Protein AF-A0A938X8C3-F1 (afdb_monomer)

Radius of gyration: 10.33 Å; Cα contacts (8 Å, |Δi|>4): 95; chains: 1; bounding box: 27×18×27 Å

Secondary structure (DSSP, 8-state):
--EEEEEEEEETTEEEEEEEEEEESSHHHHHHHHHHH-TTSEEEEEEE-

pLDDT: mean 88.67, std 7.82, range [64.0, 95.06]

Organism: NCBI:txid2897707

Mean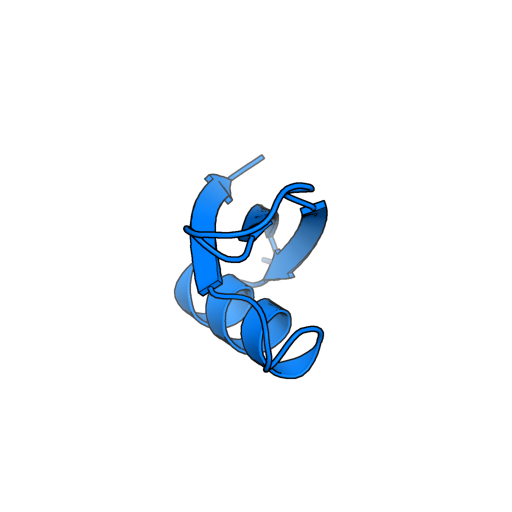 predicted aligned error: 4.09 Å

Nearest PDB structures (foldseek):
  4lk0-assembly2_N  TM=8.175E-01  e=3.655E-02  Escherichia phage T7
  4adx-assembly1_G  TM=7.935E-01  e=8.826E-02  Methanothermobacter thermautotrophicus str. Delta H
  2jxt-assembly1_A  TM=7.601E-01  e=1.011E-01  Methanothermobacter 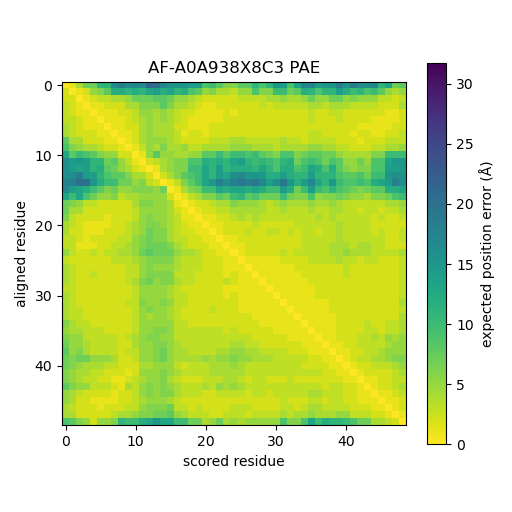thermautotrophicus str. Delta H
  6xu8-assembly1_CS  TM=8.142E-01  e=1.085E+00  Drosophila melanogaster
  8ipb-assembly1_YA  TM=8.413E-01  e=4.508E+00  Triticum aestivum

Foldseek 3Di:
DWFKKWWWWADPVDDDIDIDIDTGNDPVRVLVVVCVVCVPIDTPDMDTD

Structure (mmCIF, N/CA/C/O backbone):
data_AF-A0A938X8C3-F1
#
_entry.id   AF-A0A938X8C3-F1
#
loop_
_atom_site.group_PDB
_atom_site.id
_atom_site.type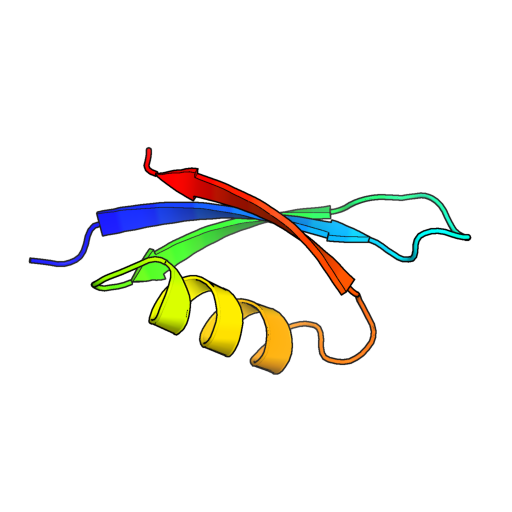_symbol
_atom_site.label_atom_id
_atom_site.label_alt_id
_atom_site.label_comp_id
_atom_site.label_asym_id
_atom_site.label_entity_id
_atom_site.label_seq_id
_atom_site.pdbx_PDB_ins_code
_atom_site.Cartn_x
_atom_site.Cartn_y
_atom_site.Cartn_z
_atom_site.occupancy
_atom_site.B_iso_or_equiv
_atom_site.auth_seq_id
_atom_site.auth_comp_id
_atom_site.auth_asym_id
_atom_site.auth_atom_id
_atom_site.pdbx_PDB_model_num
ATOM 1 N N . MET A 1 1 ? -13.738 1.014 12.876 1.00 79.25 1 MET A N 1
ATOM 2 C CA . MET A 1 1 ? -14.444 1.745 11.789 1.00 79.25 1 MET A CA 1
ATOM 3 C C . MET A 1 1 ? -13.455 1.894 10.644 1.00 79.25 1 MET A C 1
ATOM 5 O O . MET A 1 1 ? -12.345 2.330 10.914 1.00 79.25 1 MET A O 1
ATOM 9 N N . LYS A 1 2 ? -13.808 1.509 9.410 1.00 81.94 2 LYS A N 1
ATOM 10 C CA . LYS A 1 2 ? -12.886 1.614 8.264 1.00 81.94 2 LYS A CA 1
ATOM 11 C C . LYS A 1 2 ? -12.787 3.062 7.782 1.00 81.94 2 LYS A C 1
ATOM 13 O O . LYS A 1 2 ? -13.812 3.730 7.655 1.00 81.94 2 LYS A O 1
ATOM 18 N N . LYS A 1 3 ? -11.568 3.514 7.501 1.00 91.81 3 LYS A N 1
ATOM 19 C CA . LYS A 1 3 ? -11.242 4.834 6.956 1.00 91.81 3 LYS A CA 1
ATOM 20 C C . LYS A 1 3 ? -10.800 4.719 5.500 1.00 91.81 3 LYS A C 1
ATOM 22 O O . LYS A 1 3 ? -10.530 3.620 5.015 1.00 91.81 3 LYS A O 1
ATOM 27 N N . ARG A 1 4 ? -10.764 5.842 4.781 1.00 93.94 4 ARG A N 1
ATOM 28 C CA . ARG A 1 4 ? -10.311 5.888 3.388 1.00 93.94 4 ARG A CA 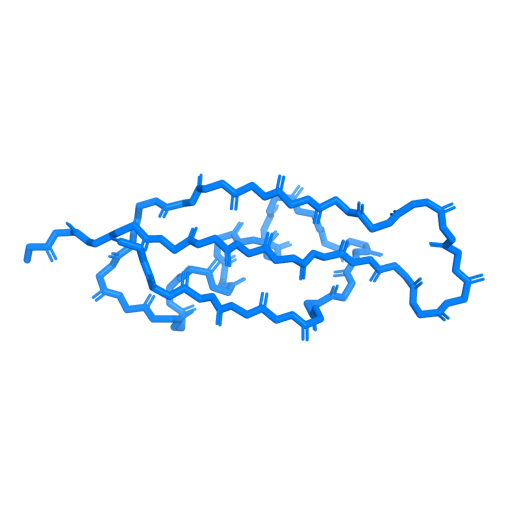1
ATOM 29 C C . ARG A 1 4 ? -8.882 6.405 3.338 1.00 93.94 4 ARG A C 1
ATOM 31 O O . ARG A 1 4 ? -8.575 7.434 3.924 1.00 93.94 4 ARG A O 1
ATOM 38 N N . TYR A 1 5 ? -8.037 5.701 2.601 1.00 94.50 5 TYR A N 1
ATOM 39 C CA . TYR A 1 5 ? -6.654 6.082 2.361 1.00 94.50 5 TYR A CA 1
ATOM 40 C C . TYR A 1 5 ? -6.431 6.221 0.865 1.00 94.50 5 TYR A C 1
ATOM 42 O O . TYR A 1 5 ? -6.763 5.322 0.095 1.00 94.50 5 TYR A O 1
ATOM 50 N N . GLU A 1 6 ? -5.886 7.355 0.453 1.00 95.06 6 GLU A N 1
ATOM 51 C CA . GLU A 1 6 ? -5.360 7.571 -0.885 1.00 95.06 6 GLU A CA 1
ATOM 52 C C . GLU A 1 6 ? -3.905 7.114 -0.900 1.00 95.06 6 GLU A C 1
ATOM 54 O O . GLU A 1 6 ? -3.066 7.687 -0.205 1.00 95.06 6 GLU A O 1
ATOM 59 N N . VAL A 1 7 ? -3.622 6.055 -1.655 1.00 93.69 7 VAL A N 1
ATOM 60 C CA . VAL A 1 7 ? -2.277 5.495 -1.794 1.00 93.69 7 VAL A CA 1
ATOM 61 C C . VAL A 1 7 ? -1.735 5.886 -3.156 1.00 93.69 7 VAL A C 1
ATOM 63 O O . VAL A 1 7 ? -2.355 5.592 -4.178 1.00 93.69 7 VAL A O 1
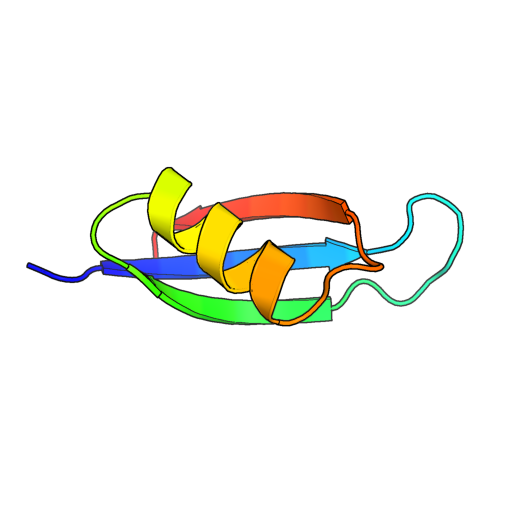ATOM 66 N N . HIS A 1 8 ? -0.581 6.544 -3.157 1.00 91.81 8 HIS A N 1
ATOM 67 C CA . HIS A 1 8 ? 0.180 6.908 -4.346 1.00 91.81 8 HIS A CA 1
ATOM 68 C C . HIS A 1 8 ? 1.308 5.899 -4.514 1.00 91.81 8 HIS A C 1
ATOM 70 O O . HIS A 1 8 ? 2.148 5.755 -3.626 1.00 91.81 8 HIS A O 1
ATOM 76 N N . MET A 1 9 ? 1.326 5.198 -5.643 1.00 91.25 9 MET A N 1
ATOM 77 C CA . MET A 1 9 ? 2.352 4.218 -5.981 1.00 91.25 9 MET A CA 1
ATOM 78 C C . MET A 1 9 ? 3.011 4.568 -7.306 1.00 91.25 9 MET A C 1
ATOM 80 O O . MET A 1 9 ? 2.367 5.070 -8.224 1.00 91.25 9 MET A O 1
ATOM 84 N N . GLY A 1 10 ? 4.290 4.263 -7.437 1.00 88.88 10 GLY A N 1
ATOM 85 C CA . GLY A 1 10 ? 5.031 4.460 -8.671 1.00 88.88 10 GLY A CA 1
ATOM 86 C C . GLY A 1 10 ? 6.356 3.728 -8.623 1.00 88.88 10 GLY A C 1
ATOM 87 O O . GLY A 1 10 ? 6.788 3.263 -7.572 1.00 88.88 10 GLY A O 1
ATOM 88 N N . ASP A 1 11 ? 6.990 3.612 -9.778 1.00 84.25 11 ASP A N 1
ATOM 89 C CA . ASP A 1 11 ? 8.389 3.224 -9.844 1.00 84.25 11 ASP A CA 1
ATOM 90 C C . ASP A 1 11 ? 9.206 4.526 -9.805 1.00 84.25 11 ASP A C 1
ATOM 92 O O . ASP A 1 11 ? 8.958 5.407 -10.636 1.00 84.25 11 ASP A O 1
ATOM 96 N N . PRO A 1 12 ? 10.147 4.707 -8.864 1.00 68.81 12 PRO A N 1
ATOM 97 C CA . PRO A 1 12 ? 10.923 5.943 -8.765 1.00 68.81 12 PRO A CA 1
ATOM 98 C C . PRO A 1 12 ? 11.746 6.253 -10.029 1.00 68.81 12 PRO A C 1
ATOM 100 O O . PRO A 1 12 ? 12.233 7.374 -10.171 1.00 68.81 12 PRO A O 1
ATOM 103 N N . GLY A 1 13 ? 11.881 5.304 -10.967 1.00 70.06 13 GLY A N 1
ATOM 104 C CA . GLY A 1 13 ? 12.519 5.500 -12.268 1.00 70.06 13 GLY A CA 1
ATOM 105 C C . GLY A 1 13 ? 11.568 5.556 -13.470 1.00 70.06 13 GLY A C 1
ATOM 106 O O . GLY A 1 13 ? 12.037 5.817 -14.581 1.00 70.06 13 GLY A O 1
ATOM 107 N N . LYS A 1 14 ? 10.259 5.307 -13.309 1.00 69.06 14 LYS A N 1
ATOM 108 C CA . LYS A 1 14 ? 9.296 5.276 -14.425 1.00 69.06 14 LYS A CA 1
ATOM 109 C C . LYS A 1 14 ? 7.967 5.934 -14.066 1.00 69.06 14 LYS A C 1
ATOM 111 O O . LYS A 1 14 ? 7.198 5.445 -13.245 1.00 69.06 14 LYS A O 1
ATOM 116 N N . LEU A 1 15 ? 7.651 7.001 -14.797 1.00 64.00 15 LEU A N 1
ATOM 117 C CA . LEU A 1 15 ? 6.292 7.531 -14.886 1.00 64.00 15 LEU A CA 1
ATOM 118 C C . LEU A 1 15 ? 5.406 6.536 -15.660 1.00 64.00 15 LEU A C 1
ATOM 120 O O . LEU A 1 15 ? 5.876 5.974 -16.654 1.00 64.00 15 LEU A O 1
ATOM 124 N N . PRO A 1 16 ? 4.133 6.333 -15.270 1.00 67.75 16 PRO A N 1
ATOM 125 C CA . PRO A 1 16 ? 3.331 7.179 -14.378 1.00 67.75 16 PRO A CA 1
ATOM 126 C C . PRO A 1 16 ? 3.212 6.679 -12.923 1.00 67.75 16 PRO A C 1
ATOM 128 O O . PRO A 1 16 ? 3.140 5.479 -12.666 1.00 67.75 16 PRO A O 1
ATOM 131 N N . HIS A 1 17 ? 3.079 7.624 -11.981 1.00 81.94 17 HIS A N 1
ATOM 132 C CA . HIS A 1 17 ? 2.571 7.334 -10.636 1.00 81.94 17 HIS A CA 1
ATOM 133 C C . HIS A 1 17 ? 1.055 7.113 -10.712 1.00 81.94 17 HIS A C 1
ATOM 135 O O . HIS A 1 17 ? 0.335 7.908 -11.320 1.00 81.94 17 HIS A O 1
ATOM 141 N N . ILE A 1 18 ? 0.569 6.041 -10.097 1.00 87.94 18 ILE A N 1
ATOM 142 C CA . ILE A 1 18 ? -0.854 5.750 -9.949 1.00 87.94 18 ILE A CA 1
ATOM 143 C C . ILE A 1 18 ? -1.308 6.114 -8.538 1.00 87.94 18 ILE A C 1
ATOM 145 O O . ILE A 1 18 ? -0.570 5.937 -7.572 1.00 87.94 18 ILE A O 1
ATOM 149 N N . SER A 1 19 ? -2.544 6.580 -8.403 1.00 90.44 19 SER A N 1
ATOM 150 C CA . SER A 1 19 ? -3.174 6.791 -7.103 1.00 90.44 19 SER A CA 1
ATOM 151 C C . SER A 1 19 ? -4.532 6.106 -7.049 1.00 90.44 19 SER A C 1
ATOM 153 O O . SER A 1 19 ? -5.259 6.038 -8.042 1.00 90.44 19 SER A O 1
ATOM 155 N N . PHE A 1 20 ? -4.869 5.534 -5.897 1.00 91.06 20 PHE A N 1
ATOM 156 C CA . PHE A 1 20 ? -6.157 4.875 -5.695 1.00 91.06 20 PHE A CA 1
ATOM 157 C C . PHE A 1 20 ? -6.595 4.944 -4.236 1.00 91.06 20 PHE A C 1
ATOM 159 O O . PHE A 1 20 ? -5.783 5.082 -3.323 1.00 91.06 20 PHE A O 1
ATOM 166 N N . ILE A 1 21 ? -7.908 4.839 -4.025 1.00 93.94 21 ILE A N 1
ATOM 167 C CA . ILE A 1 21 ? -8.509 4.855 -2.693 1.00 93.94 21 ILE A CA 1
ATOM 168 C C . ILE A 1 21 ? -8.696 3.424 -2.193 1.00 93.94 21 ILE A C 1
ATOM 170 O O . ILE A 1 21 ? -9.318 2.599 -2.865 1.00 93.94 21 ILE A O 1
ATOM 174 N N .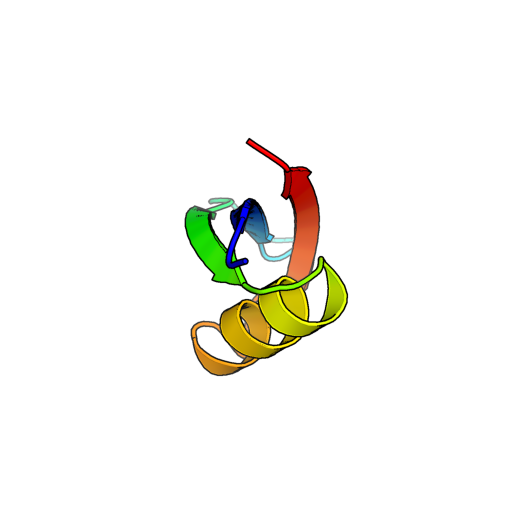 VAL A 1 22 ? -8.220 3.149 -0.983 1.00 92.50 22 VAL A N 1
ATOM 175 C CA . VAL A 1 22 ? -8.473 1.903 -0.253 1.00 92.50 22 VAL A CA 1
ATOM 176 C C . VAL A 1 22 ? -9.231 2.185 1.036 1.00 92.50 22 VAL A C 1
ATOM 178 O O . VAL A 1 22 ? -9.040 3.217 1.672 1.00 92.50 22 VAL A O 1
ATOM 181 N N . GLN A 1 23 ? -10.116 1.265 1.421 1.00 94.12 23 GLN A N 1
ATOM 182 C CA . GLN A 1 23 ? -10.751 1.289 2.737 1.00 94.12 23 GLN A CA 1
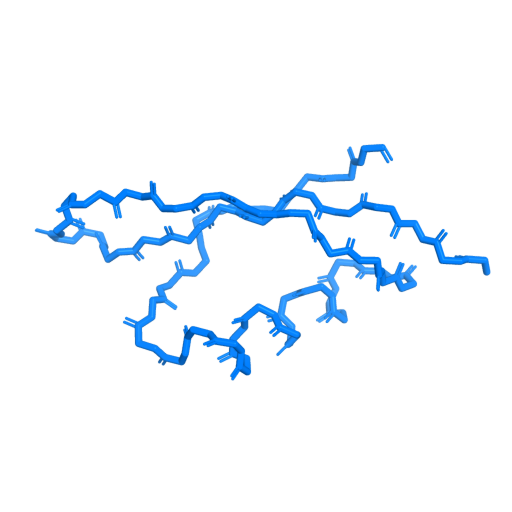ATOM 183 C C . GLN A 1 23 ? -10.003 0.344 3.672 1.00 94.12 23 GLN A C 1
ATOM 185 O O . GLN A 1 23 ? -10.028 -0.868 3.457 1.00 94.12 23 GLN A O 1
ATOM 190 N N . ALA A 1 24 ? -9.368 0.896 4.699 1.00 93.69 24 ALA A N 1
ATOM 191 C CA . ALA A 1 24 ? -8.558 0.162 5.667 1.00 93.69 24 ALA A CA 1
ATOM 192 C C . ALA A 1 24 ? -8.802 0.703 7.081 1.00 93.69 24 ALA A C 1
ATOM 194 O O . ALA A 1 24 ? -9.359 1.791 7.239 1.00 93.69 24 ALA A O 1
ATOM 195 N N . GLU A 1 25 ? -8.436 -0.042 8.123 1.00 93.50 25 GLU A N 1
ATOM 196 C CA . GLU A 1 25 ? -8.558 0.466 9.496 1.00 93.50 25 GLU A CA 1
ATOM 197 C C . GLU A 1 25 ? -7.423 1.428 9.869 1.00 93.50 25 GLU A C 1
ATOM 199 O O . GLU A 1 25 ? -7.604 2.283 10.734 1.00 93.50 25 GLU A O 1
ATOM 204 N N . ASN A 1 26 ? -6.272 1.309 9.204 1.00 93.38 26 ASN A N 1
ATOM 205 C CA . ASN A 1 26 ? -5.080 2.129 9.413 1.00 93.38 26 ASN A CA 1
ATOM 206 C C . ASN A 1 26 ? -4.196 2.173 8.148 1.00 93.38 26 ASN A C 1
ATOM 208 O O . ASN A 1 26 ? -4.440 1.455 7.174 1.00 93.38 26 ASN A O 1
ATOM 212 N N . GLU A 1 27 ? -3.146 3.001 8.180 1.00 93.12 27 GLU A N 1
ATOM 213 C CA . GL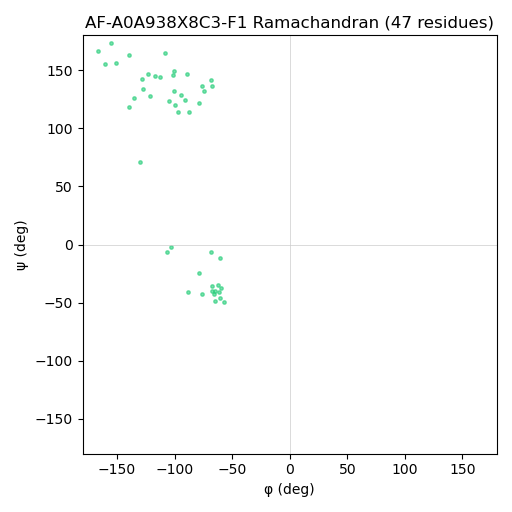U A 1 27 ? -2.186 3.158 7.076 1.00 93.12 27 GLU A CA 1
ATOM 214 C C . GLU A 1 27 ? -1.420 1.866 6.756 1.00 93.12 27 GLU A C 1
ATOM 216 O O . GLU A 1 27 ? -1.179 1.571 5.589 1.00 93.12 27 GLU A O 1
ATOM 221 N N . PHE A 1 28 ? -1.098 1.050 7.764 1.00 94.06 28 PHE A N 1
ATOM 222 C CA . PHE A 1 28 ? -0.375 -0.211 7.571 1.00 94.06 28 PHE A CA 1
ATOM 223 C C . PHE A 1 28 ? -1.198 -1.235 6.773 1.00 94.06 28 PHE A C 1
ATOM 225 O O . PHE A 1 28 ? -0.698 -1.899 5.864 1.00 94.06 28 PHE A O 1
ATOM 232 N N . GLU A 1 29 ? -2.493 -1.351 7.066 1.00 94.44 29 GLU A N 1
ATOM 233 C CA . GLU A 1 29 ? -3.400 -2.168 6.263 1.00 94.44 29 GLU A CA 1
ATOM 234 C C . GLU A 1 29 ? -3.556 -1.622 4.838 1.00 94.44 29 GLU A C 1
ATOM 236 O O . GLU A 1 29 ? -3.588 -2.410 3.888 1.00 94.44 29 GLU A O 1
ATOM 241 N N . ALA A 1 30 ? -3.631 -0.296 4.678 1.00 93.62 30 ALA A N 1
ATOM 242 C CA . ALA A 1 30 ? -3.701 0.347 3.368 1.00 93.62 30 ALA A CA 1
ATOM 243 C C . ALA A 1 30 ? -2.455 0.034 2.522 1.00 93.62 30 ALA A C 1
ATOM 245 O O . ALA A 1 30 ? -2.589 -0.389 1.372 1.00 93.62 30 ALA A O 1
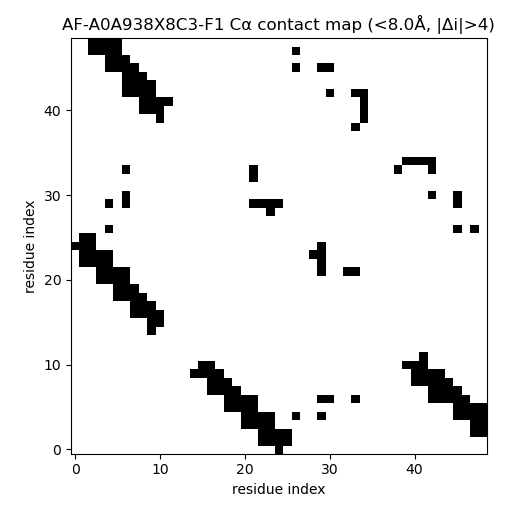ATOM 246 N N . GLU A 1 31 ? -1.263 0.148 3.114 1.00 93.38 31 GLU A N 1
ATOM 247 C CA . GLU A 1 31 ? 0.020 -0.229 2.515 1.00 93.38 31 GLU A CA 1
ATOM 248 C C . GLU A 1 31 ? 0.039 -1.699 2.090 1.00 93.38 31 GLU A C 1
ATOM 250 O O . GLU A 1 31 ? 0.383 -2.029 0.952 1.00 93.38 31 GLU A O 1
ATOM 255 N N . LYS A 1 32 ? -0.362 -2.605 2.984 1.00 94.56 32 LYS A N 1
ATOM 256 C CA . LYS A 1 32 ? -0.378 -4.043 2.697 1.00 94.56 32 LYS A CA 1
ATOM 257 C C . LYS A 1 32 ? -1.324 -4.376 1.544 1.00 94.56 32 LYS A C 1
ATOM 259 O O . LYS A 1 32 ? -1.003 -5.207 0.691 1.00 94.56 32 LYS A O 1
ATOM 264 N N . LEU A 1 33 ? -2.493 -3.738 1.505 1.00 93.75 33 LEU A N 1
ATOM 265 C CA . LEU A 1 33 ? -3.474 -3.933 0.441 1.00 93.75 33 LEU A CA 1
ATOM 266 C C . LEU A 1 33 ? -2.962 -3.389 -0.898 1.00 93.75 33 LEU A C 1
ATOM 268 O O . LEU A 1 33 ? -3.143 -4.031 -1.934 1.00 93.75 33 LEU A O 1
ATOM 272 N N . ALA A 1 34 ? -2.289 -2.240 -0.862 1.00 92.00 34 ALA A N 1
ATOM 273 C CA . ALA A 1 34 ? -1.679 -1.606 -2.017 1.00 92.00 34 ALA A CA 1
ATOM 274 C C . ALA A 1 34 ? -0.545 -2.466 -2.600 1.00 92.00 34 ALA A C 1
ATOM 276 O O . ALA A 1 34 ? -0.589 -2.799 -3.784 1.00 92.00 34 ALA A O 1
ATOM 277 N N . ASN A 1 35 ? 0.378 -2.948 -1.762 1.00 91.94 35 ASN A N 1
ATOM 278 C CA . ASN A 1 35 ? 1.442 -3.879 -2.157 1.00 91.94 35 ASN A CA 1
ATOM 279 C C . ASN A 1 35 ? 0.891 -5.193 -2.728 1.00 91.94 35 ASN A C 1
ATOM 281 O O . ASN A 1 35 ? 1.420 -5.731 -3.695 1.00 91.94 35 ASN A O 1
ATOM 285 N N . LYS A 1 36 ? -0.217 -5.710 -2.181 1.00 93.44 36 LYS A N 1
ATOM 286 C CA . LYS A 1 36 ? -0.869 -6.910 -2.725 1.00 93.44 36 LYS A CA 1
ATOM 287 C C . LYS A 1 36 ? -1.478 -6.668 -4.111 1.00 93.44 36 LYS A C 1
ATOM 289 O O . LYS A 1 36 ? -1.494 -7.578 -4.937 1.00 93.44 36 LYS A O 1
ATOM 294 N N . ARG A 1 37 ? -2.018 -5.470 -4.355 1.00 90.69 37 ARG A N 1
ATOM 295 C CA . ARG A 1 37 ? -2.651 -5.082 -5.626 1.00 90.69 37 ARG A CA 1
ATOM 296 C C . ARG A 1 37 ? -1.608 -4.785 -6.707 1.00 90.69 37 ARG A C 1
ATOM 298 O O . ARG A 1 37 ? -1.785 -5.212 -7.845 1.00 90.69 37 ARG A O 1
ATOM 305 N N . TYR A 1 38 ? -0.537 -4.085 -6.339 1.00 89.06 38 TYR A N 1
ATOM 306 C CA . TYR A 1 38 ? 0.534 -3.644 -7.231 1.00 89.06 38 TYR A CA 1
ATOM 307 C C . TYR A 1 38 ? 1.912 -4.017 -6.660 1.00 89.06 38 TYR A C 1
ATOM 309 O O . TYR A 1 38 ? 2.675 -3.141 -6.270 1.00 89.06 38 TYR A O 1
ATOM 317 N N . PRO A 1 39 ? 2.283 -5.309 -6.655 1.00 88.50 39 PRO A N 1
ATOM 318 C CA . PRO A 1 39 ? 3.521 -5.785 -6.022 1.00 88.50 39 PRO A CA 1
ATOM 319 C C . PRO A 1 39 ? 4.810 -5.337 -6.727 1.00 88.50 39 PRO A C 1
ATOM 321 O O . PRO A 1 39 ? 5.901 -5.636 -6.260 1.00 88.50 39 PRO A O 1
ATOM 324 N N . LYS A 1 40 ? 4.691 -4.686 -7.889 1.00 87.94 40 LYS A N 1
ATOM 325 C CA . LYS A 1 40 ? 5.814 -4.180 -8.690 1.00 87.94 40 LYS A CA 1
ATOM 326 C C . LYS A 1 40 ? 6.010 -2.668 -8.558 1.00 87.94 40 LYS A C 1
ATOM 328 O O . LYS A 1 40 ? 6.884 -2.137 -9.227 1.00 87.94 40 LYS A O 1
ATOM 333 N N . LEU A 1 41 ? 5.155 -1.987 -7.796 1.00 88.75 41 LEU A N 1
ATOM 334 C CA . LEU A 1 41 ? 5.227 -0.543 -7.597 1.00 88.75 41 LEU A CA 1
ATOM 335 C C . LEU A 1 41 ? 5.601 -0.255 -6.150 1.00 88.75 41 LEU A C 1
ATOM 337 O O . LEU A 1 41 ? 5.154 -0.954 -5.243 1.00 88.75 41 LEU A O 1
ATOM 341 N N . GLU A 1 42 ? 6.381 0.797 -5.942 1.00 90.19 42 GLU A N 1
ATOM 342 C CA . GLU A 1 42 ? 6.720 1.275 -4.610 1.00 90.19 42 GLU A CA 1
ATOM 343 C C . GLU A 1 42 ? 5.682 2.292 -4.141 1.00 90.19 42 GLU A C 1
ATOM 345 O O . GLU A 1 42 ? 5.111 3.043 -4.937 1.00 90.19 42 GLU A O 1
ATOM 350 N N . ILE A 1 43 ? 5.411 2.317 -2.836 1.00 90.44 43 ILE A N 1
ATOM 351 C CA . ILE A 1 43 ? 4.532 3.329 -2.252 1.00 90.44 43 ILE A CA 1
ATOM 352 C C . ILE A 1 43 ? 5.313 4.626 -2.104 1.00 90.44 43 ILE A C 1
ATOM 354 O O . ILE A 1 43 ? 6.318 4.683 -1.404 1.00 90.44 43 ILE A O 1
ATOM 358 N N . CYS A 1 44 ? 4.818 5.684 -2.737 1.00 89.00 44 CYS A N 1
ATOM 359 C CA . CYS A 1 44 ? 5.383 7.021 -2.620 1.00 89.00 44 CYS A CA 1
ATOM 360 C C . CYS A 1 44 ? 4.767 7.786 -1.443 1.00 89.00 44 CYS A C 1
ATOM 362 O O . CYS A 1 44 ? 5.465 8.520 -0.748 1.00 89.00 44 CYS A O 1
ATOM 364 N N . SER A 1 45 ? 3.452 7.657 -1.239 1.00 91.12 45 SER A N 1
ATOM 365 C CA . SER A 1 45 ? 2.754 8.274 -0.108 1.00 91.12 45 SER A CA 1
ATOM 366 C C . SER A 1 45 ? 1.408 7.610 0.182 1.00 91.12 45 SER A C 1
ATOM 368 O O . SER A 1 45 ? 0.775 7.023 -0.698 1.00 91.12 45 SER A O 1
ATOM 370 N N . ILE A 1 46 ? 0.961 7.735 1.430 1.00 93.31 46 ILE A N 1
ATOM 371 C CA . ILE A 1 46 ? -0.368 7.336 1.897 1.00 93.31 46 ILE A CA 1
ATOM 372 C C . ILE A 1 46 ? -0.977 8.545 2.602 1.00 93.31 46 ILE A C 1
ATOM 374 O O . ILE A 1 46 ? -0.304 9.215 3.383 1.00 93.31 46 ILE A O 1
ATOM 378 N N . LYS A 1 47 ? -2.236 8.865 2.297 1.00 93.81 47 LYS A N 1
ATOM 379 C CA . LYS A 1 47 ? -2.951 9.983 2.920 1.00 93.81 47 LYS A CA 1
ATOM 380 C C . LYS A 1 47 ? -4.363 9.577 3.321 1.00 93.81 47 LYS A C 1
ATOM 382 O O . LYS A 1 47 ? -5.135 9.121 2.483 1.00 93.81 47 LYS A O 1
ATOM 387 N N . GLU A 1 48 ? -4.716 9.782 4.586 1.00 92.81 48 GLU A N 1
ATOM 388 C CA . GLU A 1 48 ? -6.089 9.606 5.078 1.00 92.81 48 GLU A CA 1
ATOM 389 C C . GLU A 1 48 ? -7.026 10.677 4.477 1.00 92.81 48 GLU A C 1
ATOM 391 O O . GLU A 1 48 ? -6.653 11.851 4.372 1.00 92.81 48 GLU A O 1
ATOM 396 N N . LYS A 1 49 ? -8.222 10.262 4.043 1.00 86.19 49 LYS A N 1
ATOM 397 C CA . LYS A 1 49 ? -9.264 11.092 3.413 1.00 86.19 49 LYS A CA 1
ATOM 398 C C . LYS A 1 49 ? -10.586 11.009 4.162 1.00 86.19 49 LYS A C 1
ATOM 400 O O . LYS A 1 49 ? -10.947 9.894 4.608 1.00 86.19 49 LYS A O 1
#

Sequence (49 aa):
MKKRYEVHMGDPGKLPHISFIVQAENEFEAEKLANKRYPKLEICSIKEK

Solvent-accessible surface area (backbone atoms only — not comparable to full-atom values): 2908 Å² total; per-residue (Å²): 123,75,42,39,31,41,38,31,31,26,42,99,90,43,88,71,70,46,71,49,80,41,79,23,79,46,70,69,54,38,51,53,52,47,41,70,75,39,74,87,42,43,80,76,47,76,42,84,101